Protein AF-A0A2V8Z5X7-F1 (afdb_monomer_lite)

pLDDT: mean 84.99, std 13.27, range [37.91, 97.5]

Sequence (103 aa):
MYRLKKEIDLRFLNDRELIQVAVGLYHISFRFDEDVAISAEGDFRYFDGQDEWVWRPEPGSSQVAARTLALLGATIKNFESNENGTLALTFSNGHRLPMLDSS

Radius of gyration: 12.71 Å; chains: 1; bounding box: 30×28×28 Å

Secondary structure (DSSP, 8-state):
-----TT---GGGTT-BEEEEEE-SSEEEEEESTT-EEEEES-EEEE-SS-EEEE-SSTT-HHHHHHGGGGTTPBEEEEEE-TTS-EEEEETTS-EEEE----

Foldseek 3Di:
DPDPDPDDPPVVQFFWAFADWDDDLQKIWTATPPRDIDMAGAWKWKFQQPDIDIAGSDPPSVVVVVSCVVSHRWGFHDWDADPQRWIWTATPSRMIIIGGDPD

Structure (mmCIF, N/CA/C/O backbone):
data_AF-A0A2V8Z5X7-F1
#
_entry.id   AF-A0A2V8Z5X7-F1
#
loop_
_atom_site.group_PDB
_atom_site.id
_atom_site.type_symbol
_atom_site.label_atom_id
_atom_site.label_alt_id
_atom_site.label_comp_id
_atom_site.label_asym_id
_atom_site.label_entity_id
_atom_site.label_seq_id
_atom_site.pdbx_PDB_ins_code
_atom_site.Cartn_x
_atom_site.Cartn_y
_atom_site.Cartn_z
_atom_site.occupancy
_atom_site.B_iso_or_equiv
_atom_site.auth_seq_id
_atom_site.auth_comp_id
_atom_site.auth_asym_id
_atom_site.auth_atom_id
_atom_site.pdbx_PDB_model_num
ATOM 1 N N . MET A 1 1 ? -4.459 7.474 -11.510 1.00 49.56 1 MET A N 1
ATOM 2 C CA . MET A 1 1 ? -5.580 7.737 -10.579 1.00 49.56 1 MET A CA 1
ATOM 3 C C . MET A 1 1 ? -6.321 8.951 -11.108 1.00 49.56 1 MET A C 1
ATOM 5 O O . MET A 1 1 ? -5.755 10.023 -11.073 1.00 49.56 1 MET A O 1
ATOM 9 N N . TYR A 1 2 ? -7.531 8.840 -11.661 1.00 37.91 2 TYR A N 1
ATOM 10 C CA . TYR A 1 2 ? -8.197 10.040 -12.189 1.00 37.91 2 TYR A CA 1
ATOM 11 C C . TYR A 1 2 ? -8.657 10.958 -11.049 1.00 37.91 2 TYR A C 1
ATOM 13 O O . TYR A 1 2 ? -9.670 10.679 -10.411 1.00 37.91 2 TYR A O 1
ATOM 21 N N . ARG A 1 3 ? -7.914 12.057 -10.839 1.00 46.28 3 ARG A N 1
ATOM 22 C CA . ARG A 1 3 ? -8.260 13.223 -10.011 1.00 46.28 3 ARG A CA 1
ATOM 23 C C . ARG A 1 3 ? -8.850 12.838 -8.657 1.00 46.28 3 ARG A C 1
ATOM 25 O O . ARG A 1 3 ? -10.065 12.936 -8.456 1.00 46.28 3 ARG A O 1
ATOM 32 N N . LEU A 1 4 ? -7.985 12.508 -7.696 1.00 53.78 4 LEU A N 1
ATOM 33 C CA . LEU A 1 4 ? -8.325 12.745 -6.291 1.00 53.78 4 LEU A CA 1
ATOM 34 C C . LEU A 1 4 ? -8.785 14.207 -6.204 1.00 53.78 4 LEU A C 1
ATOM 36 O O . LEU A 1 4 ? -7.980 15.130 -6.333 1.00 53.78 4 LEU A O 1
ATOM 40 N N . LYS A 1 5 ? -10.102 14.444 -6.094 1.00 54.88 5 LYS A N 1
ATOM 41 C CA . LYS A 1 5 ? -10.599 15.795 -5.823 1.00 54.88 5 LYS A CA 1
ATOM 42 C C . LYS A 1 5 ? -9.869 16.238 -4.560 1.00 54.88 5 LYS A C 1
ATOM 44 O O . LYS A 1 5 ? -9.760 15.443 -3.630 1.00 54.88 5 LYS A O 1
ATOM 49 N N . LYS A 1 6 ? -9.381 17.481 -4.531 1.00 55.59 6 LYS A N 1
ATOM 50 C CA . LYS A 1 6 ? -8.568 18.032 -3.430 1.00 55.59 6 LYS A CA 1
ATOM 51 C C . LYS A 1 6 ? -9.191 17.872 -2.026 1.00 55.59 6 LYS A C 1
ATOM 53 O O . LYS A 1 6 ? -8.512 18.118 -1.042 1.00 55.59 6 LYS A O 1
ATOM 58 N N . GLU A 1 7 ? -10.450 17.443 -1.941 1.00 60.31 7 GLU A N 1
ATOM 59 C CA . GLU A 1 7 ? -11.249 17.280 -0.728 1.00 60.31 7 GLU A CA 1
ATOM 60 C C . GLU A 1 7 ? -12.025 15.941 -0.707 1.00 60.31 7 GLU A C 1
ATOM 62 O O . GLU A 1 7 ? -13.181 15.895 -0.287 1.00 60.31 7 GLU A O 1
ATOM 67 N N . ILE A 1 8 ? -11.458 14.836 -1.213 1.00 67.06 8 ILE A N 1
ATOM 68 C CA . ILE A 1 8 ? -12.077 13.520 -0.972 1.00 67.06 8 ILE A CA 1
ATOM 69 C C . ILE A 1 8 ? -11.898 13.157 0.500 1.00 67.06 8 ILE A C 1
ATOM 71 O O . ILE A 1 8 ? -10.782 13.056 1.004 1.00 67.06 8 ILE A O 1
ATOM 75 N N . ASP A 1 9 ? -13.018 12.911 1.173 1.00 73.00 9 ASP A N 1
ATOM 76 C CA . ASP A 1 9 ? -13.022 12.287 2.485 1.00 73.00 9 ASP A CA 1
ATOM 77 C C . ASP A 1 9 ? -12.614 10.813 2.358 1.00 73.00 9 ASP A C 1
ATOM 79 O O . ASP A 1 9 ? -13.404 9.966 1.946 1.00 73.00 9 ASP A O 1
ATOM 83 N N . LEU A 1 10 ? -11.359 10.520 2.695 1.00 81.69 10 LEU A N 1
ATOM 84 C CA . LEU A 1 10 ? -10.785 9.175 2.663 1.00 81.69 10 LEU A CA 1
ATOM 85 C C . LEU A 1 10 ? -10.884 8.451 4.014 1.00 81.69 10 LEU A C 1
ATOM 87 O O . LEU A 1 10 ? -10.293 7.387 4.180 1.00 81.69 10 LEU A O 1
ATOM 91 N N . ARG A 1 11 ? -11.655 8.969 4.985 1.00 85.44 11 ARG A N 1
ATOM 92 C CA . ARG A 1 11 ? -11.809 8.331 6.309 1.00 85.44 11 ARG A CA 1
ATOM 93 C C . ARG A 1 11 ? -12.355 6.908 6.243 1.00 85.44 11 ARG A C 1
ATOM 95 O O . ARG A 1 11 ? -12.078 6.126 7.144 1.00 85.44 11 ARG A O 1
ATOM 102 N N . PHE A 1 12 ? -13.075 6.557 5.176 1.00 83.88 12 PHE A N 1
ATOM 103 C CA . PHE A 1 12 ? -13.560 5.194 4.938 1.00 83.88 12 PHE A CA 1
ATOM 104 C C . PHE A 1 12 ? -12.435 4.161 4.749 1.00 83.88 12 PHE A C 1
ATOM 106 O O . PHE A 1 12 ? -12.706 2.964 4.827 1.00 83.88 12 PHE A O 1
ATOM 113 N N . LEU A 1 13 ? -11.199 4.612 4.495 1.00 86.88 13 LEU A N 1
ATOM 114 C CA . LEU A 1 13 ? -10.015 3.762 4.392 1.00 86.88 13 LEU A CA 1
ATOM 115 C C . LEU A 1 13 ? -9.461 3.337 5.753 1.00 86.88 13 LEU A C 1
ATOM 117 O O . LEU A 1 13 ? -8.716 2.367 5.809 1.00 86.88 13 LEU A O 1
ATOM 121 N N . ASN A 1 14 ? -9.779 4.045 6.839 1.00 90.12 14 ASN A N 1
ATOM 122 C CA . ASN A 1 14 ? -9.211 3.720 8.144 1.00 90.12 14 ASN A CA 1
ATOM 123 C C . ASN A 1 14 ? -9.655 2.337 8.620 1.00 90.12 14 ASN A C 1
ATOM 125 O O . ASN A 1 14 ? -10.805 1.945 8.445 1.00 90.12 14 ASN A O 1
ATOM 129 N N . ASP A 1 15 ? -8.708 1.623 9.226 1.00 94.06 15 ASP A N 1
ATOM 130 C CA . ASP A 1 15 ? -8.853 0.263 9.746 1.00 94.06 15 ASP A CA 1
ATOM 131 C C . ASP A 1 15 ? -9.217 -0.804 8.703 1.00 94.06 15 ASP A C 1
ATOM 133 O O . ASP A 1 15 ? -9.385 -1.967 9.065 1.00 94.06 15 ASP A O 1
ATOM 137 N N . ARG A 1 16 ? -9.223 -0.448 7.412 1.00 95.00 16 ARG A N 1
ATOM 138 C CA . ARG A 1 16 ? -9.414 -1.396 6.315 1.00 95.00 16 ARG A CA 1
ATOM 139 C C . ARG A 1 16 ? -8.224 -2.322 6.170 1.00 95.00 16 ARG A C 1
ATOM 141 O O . ARG A 1 16 ? -7.081 -1.860 6.083 1.00 95.00 16 ARG A O 1
ATOM 148 N N . GLU A 1 17 ? -8.496 -3.619 6.147 1.00 97.00 17 GLU A N 1
ATOM 149 C CA . GLU A 1 17 ? -7.496 -4.676 6.009 1.00 97.00 17 GLU A CA 1
ATOM 150 C C . GLU A 1 17 ? -7.227 -4.937 4.531 1.00 97.00 17 GLU A C 1
ATOM 152 O O . GLU A 1 17 ? -8.153 -5.137 3.749 1.00 97.00 17 GLU A O 1
ATOM 157 N N . LEU A 1 18 ? -5.956 -4.965 4.131 1.00 97.00 18 LEU A N 1
ATOM 158 C CA . LEU A 1 18 ? -5.596 -5.351 2.774 1.00 97.00 18 LEU A CA 1
ATOM 159 C C . LEU A 1 18 ? -5.688 -6.874 2.611 1.00 97.00 18 LEU A C 1
ATOM 161 O O . LEU A 1 18 ? -4.851 -7.615 3.126 1.00 97.00 18 LEU A O 1
ATOM 165 N N . ILE A 1 19 ? -6.659 -7.334 1.827 1.00 97.44 19 ILE A N 1
ATOM 166 C CA . ILE A 1 19 ? -6.939 -8.763 1.627 1.00 97.44 19 ILE A CA 1
ATOM 167 C C . ILE A 1 19 ? -6.377 -9.310 0.312 1.00 97.44 19 ILE A C 1
ATOM 169 O O . ILE A 1 19 ? -6.218 -10.521 0.158 1.00 97.44 19 ILE A O 1
ATOM 173 N N . GLN A 1 20 ? -6.081 -8.440 -0.659 1.00 96.44 20 GLN A N 1
ATOM 174 C CA . GLN A 1 20 ? -5.558 -8.861 -1.954 1.00 96.44 20 GLN A CA 1
ATOM 175 C C . GLN A 1 20 ? -4.687 -7.782 -2.604 1.00 96.44 20 GLN A C 1
ATOM 177 O O . GLN A 1 20 ? -5.003 -6.594 -2.595 1.00 96.44 20 GLN A O 1
ATOM 182 N N . VAL A 1 21 ? -3.623 -8.243 -3.261 1.00 94.44 21 VAL A N 1
ATOM 183 C CA . VAL A 1 21 ? -2.816 -7.459 -4.197 1.00 94.44 21 VAL A CA 1
ATOM 184 C C . VAL A 1 21 ? -2.878 -8.137 -5.561 1.00 94.44 21 VAL A C 1
ATOM 186 O O . VAL A 1 21 ? -2.610 -9.333 -5.678 1.00 94.44 21 VAL A O 1
ATOM 189 N N . ALA A 1 22 ? -3.226 -7.379 -6.597 1.00 92.56 22 ALA A N 1
ATOM 190 C CA . ALA A 1 22 ? -3.217 -7.830 -7.982 1.00 92.56 22 ALA A CA 1
ATOM 191 C C . ALA A 1 22 ? -2.204 -7.006 -8.783 1.00 92.56 22 ALA A C 1
ATOM 193 O O . ALA A 1 22 ? -2.368 -5.795 -8.929 1.00 92.56 22 ALA A O 1
ATOM 194 N N . VAL A 1 23 ? -1.168 -7.666 -9.305 1.00 88.88 23 VAL A N 1
ATOM 195 C CA . VAL A 1 23 ? -0.088 -7.030 -10.073 1.00 88.88 23 VAL A CA 1
ATOM 196 C C . VAL A 1 23 ? -0.246 -7.371 -11.553 1.00 88.88 23 VAL A C 1
ATOM 198 O O . VAL A 1 23 ? -0.136 -8.529 -11.951 1.00 88.88 23 VAL A O 1
ATOM 201 N N . GLY A 1 24 ? -0.503 -6.355 -12.365 1.00 87.19 24 GLY A N 1
ATOM 202 C CA . GLY A 1 24 ? -0.459 -6.389 -13.823 1.00 87.19 24 GLY A CA 1
ATOM 203 C C . GLY A 1 24 ? 0.742 -5.607 -14.361 1.00 87.19 24 GLY A C 1
ATOM 204 O O . GLY A 1 24 ? 1.451 -4.934 -13.618 1.00 87.19 24 GLY A O 1
ATOM 205 N N . LEU A 1 25 ? 0.966 -5.678 -15.675 1.00 84.06 25 LEU A N 1
ATOM 206 C CA . LEU A 1 25 ? 2.146 -5.076 -16.308 1.00 84.06 25 LEU A CA 1
ATOM 207 C C . LEU A 1 25 ? 2.222 -3.549 -16.127 1.00 84.06 25 LEU A C 1
ATOM 209 O O . LEU A 1 25 ? 3.302 -3.021 -15.900 1.00 84.06 25 LEU A O 1
ATOM 213 N N . TYR A 1 26 ? 1.080 -2.865 -16.194 1.00 85.25 26 TYR A N 1
ATOM 214 C CA . TYR A 1 26 ? 0.973 -1.400 -16.091 1.00 85.25 26 TYR A CA 1
ATOM 215 C C . TYR A 1 26 ? 0.081 -0.940 -14.939 1.00 85.25 26 TYR A C 1
ATOM 217 O O . TYR A 1 26 ? -0.166 0.251 -14.781 1.00 85.25 26 TYR A O 1
ATOM 225 N N . HIS A 1 27 ? -0.444 -1.889 -14.171 1.00 87.06 27 HIS A N 1
ATOM 226 C CA . HIS A 1 27 ? -1.502 -1.642 -13.211 1.00 87.06 27 HIS A CA 1
ATOM 227 C C . HIS A 1 27 ? -1.287 -2.499 -11.977 1.00 87.06 27 HIS A C 1
ATOM 229 O O . HIS A 1 27 ? -1.067 -3.703 -12.091 1.00 87.06 27 HIS A O 1
ATOM 235 N N . ILE A 1 28 ? -1.425 -1.897 -10.805 1.00 87.94 28 ILE A N 1
ATOM 236 C CA . ILE A 1 28 ? -1.478 -2.611 -9.536 1.00 87.94 28 ILE A CA 1
ATOM 237 C C . ILE A 1 28 ? -2.759 -2.226 -8.806 1.00 87.94 28 ILE A C 1
ATOM 239 O O . ILE A 1 28 ? -3.156 -1.060 -8.795 1.00 87.94 28 ILE A O 1
ATOM 243 N N . SER A 1 29 ? -3.414 -3.209 -8.198 1.00 91.62 29 SER A N 1
ATOM 244 C CA . SER A 1 29 ? -4.608 -2.998 -7.388 1.00 91.62 29 SER A CA 1
ATOM 245 C C . SER A 1 29 ? -4.429 -3.588 -6.000 1.00 91.62 29 SER A C 1
ATOM 247 O O . SER A 1 29 ? -4.007 -4.733 -5.839 1.00 91.62 29 SER A O 1
ATOM 249 N N . PHE A 1 30 ? -4.781 -2.775 -5.018 1.00 92.75 30 PHE A N 1
ATOM 250 C CA . PHE A 1 30 ? -4.843 -3.076 -3.603 1.00 92.75 30 PHE A CA 1
ATOM 251 C C . PHE A 1 30 ? -6.315 -3.168 -3.234 1.00 92.75 30 PHE A C 1
ATOM 253 O O . PHE A 1 30 ? -7.030 -2.167 -3.298 1.00 92.75 30 PHE A O 1
ATOM 260 N N . ARG A 1 31 ? -6.782 -4.371 -2.908 1.00 94.69 31 ARG A N 1
ATOM 261 C CA . ARG A 1 31 ? -8.162 -4.610 -2.496 1.00 94.69 31 ARG A CA 1
ATOM 262 C C . ARG A 1 31 ? -8.205 -4.849 -0.998 1.00 94.69 31 ARG A C 1
ATOM 264 O O . ARG A 1 31 ? -7.489 -5.702 -0.468 1.00 94.69 31 ARG A O 1
ATOM 271 N N . PHE A 1 32 ? -9.079 -4.097 -0.362 1.00 94.44 32 PHE A N 1
ATOM 272 C CA . PHE A 1 32 ? -9.349 -4.118 1.056 1.00 94.44 32 PHE A CA 1
ATOM 273 C C . PHE A 1 32 ? -10.701 -4.794 1.323 1.00 94.44 32 PHE A C 1
ATOM 275 O O . PHE A 1 32 ? -11.418 -5.164 0.387 1.00 94.44 32 PHE A O 1
ATOM 282 N N . ASP A 1 33 ? -11.036 -4.996 2.592 1.00 91.94 33 ASP A N 1
ATOM 283 C CA . ASP A 1 33 ? -12.374 -5.402 3.018 1.00 91.94 33 ASP A CA 1
ATOM 284 C C . ASP A 1 33 ? -13.460 -4.389 2.593 1.00 91.94 33 ASP A C 1
ATOM 286 O O . ASP A 1 33 ? -13.179 -3.261 2.183 1.00 91.94 33 ASP A O 1
ATOM 290 N N . GLU A 1 34 ? -14.725 -4.819 2.652 1.00 88.81 34 GLU A N 1
ATOM 291 C CA . GLU A 1 34 ? -15.901 -4.006 2.289 1.00 88.81 34 GLU A CA 1
ATOM 292 C C . GLU A 1 34 ? -15.855 -3.396 0.873 1.00 88.81 34 GLU A C 1
ATOM 294 O O . GLU A 1 34 ? -16.268 -2.259 0.648 1.00 88.81 34 GLU A O 1
ATOM 299 N N . ASP A 1 35 ? -15.363 -4.172 -0.098 1.00 84.94 35 ASP A N 1
ATOM 300 C CA . ASP A 1 35 ? -15.317 -3.818 -1.526 1.00 84.94 35 ASP A CA 1
ATOM 301 C C . ASP A 1 35 ? -14.523 -2.537 -1.848 1.00 84.94 35 ASP A C 1
ATOM 303 O O . ASP A 1 35 ? -14.642 -1.961 -2.934 1.00 84.94 35 ASP A O 1
ATOM 307 N N . VAL A 1 36 ? -13.649 -2.107 -0.935 1.00 89.19 36 VAL A N 1
ATOM 308 C CA . VAL A 1 36 ? -12.748 -0.978 -1.155 1.00 89.19 36 VAL A CA 1
ATOM 309 C C . VAL A 1 36 ? -11.552 -1.435 -1.987 1.00 89.19 36 VAL A C 1
ATOM 311 O O . VAL A 1 36 ? -10.882 -2.418 -1.677 1.00 89.19 36 VAL A O 1
ATOM 314 N N . ALA A 1 37 ? -11.236 -0.699 -3.050 1.00 90.00 37 ALA A N 1
ATOM 315 C CA . ALA A 1 37 ? -10.040 -0.941 -3.842 1.00 90.00 37 ALA A CA 1
ATOM 316 C C . ALA A 1 37 ? -9.358 0.371 -4.219 1.00 90.00 37 ALA A C 1
ATOM 318 O O . ALA A 1 37 ? -10.009 1.346 -4.592 1.00 90.00 37 ALA A O 1
ATOM 319 N N . ILE A 1 38 ? -8.032 0.364 -4.155 1.00 87.25 38 ILE A N 1
ATOM 320 C CA . ILE A 1 38 ? -7.185 1.448 -4.636 1.00 87.25 38 ILE A CA 1
ATOM 321 C C . ILE A 1 38 ? -6.284 0.870 -5.714 1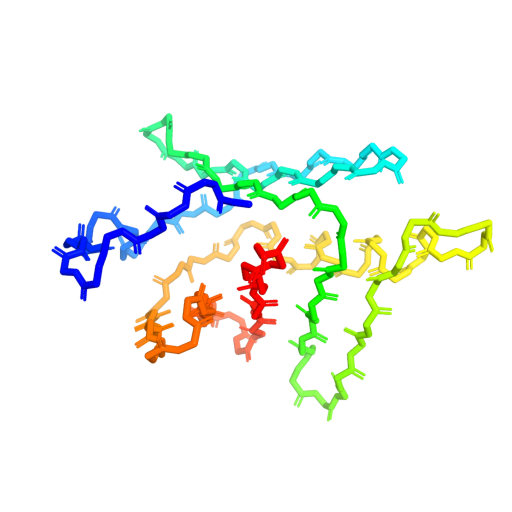.00 87.25 38 ILE A C 1
ATOM 323 O O . ILE A 1 38 ? -5.648 -0.167 -5.521 1.00 87.25 38 ILE A O 1
ATOM 327 N N . SER A 1 39 ? -6.227 1.529 -6.863 1.00 87.19 39 SER A N 1
ATOM 328 C CA . SER A 1 39 ? -5.344 1.134 -7.948 1.00 87.19 39 SER A CA 1
ATOM 329 C C . SER A 1 39 ? -4.486 2.285 -8.437 1.00 87.19 39 SER A C 1
ATOM 331 O O . SER A 1 39 ? -4.885 3.452 -8.417 1.00 87.19 39 SER A O 1
ATOM 333 N N . ALA A 1 40 ? -3.296 1.922 -8.901 1.00 81.00 40 ALA A N 1
ATOM 334 C CA . ALA A 1 40 ? -2.404 2.811 -9.618 1.00 81.00 40 ALA A CA 1
ATOM 335 C C . ALA A 1 40 ? -2.142 2.255 -11.016 1.00 81.00 40 ALA A C 1
ATOM 337 O O . ALA A 1 40 ? -2.007 1.045 -11.216 1.00 81.00 40 ALA A O 1
ATOM 338 N N . GLU A 1 41 ? -2.070 3.178 -11.967 1.00 82.38 41 GLU A N 1
ATOM 339 C CA . GLU A 1 41 ? -1.576 2.947 -13.317 1.00 82.38 41 GLU A CA 1
ATOM 340 C C . GLU A 1 41 ? -0.216 3.641 -13.396 1.00 82.38 41 GLU A C 1
ATOM 342 O O . GLU A 1 41 ? -0.128 4.829 -13.088 1.00 82.38 41 GLU A O 1
ATOM 347 N N . GLY A 1 42 ? 0.837 2.908 -13.756 1.00 78.94 42 GLY A N 1
ATOM 348 C CA . GLY A 1 42 ? 2.207 3.432 -13.754 1.00 78.94 42 GLY A CA 1
ATOM 349 C C . GLY A 1 42 ? 2.898 3.396 -12.386 1.00 78.94 42 GLY A C 1
ATOM 350 O O . GLY A 1 42 ? 2.630 2.524 -11.564 1.00 78.94 42 GLY A O 1
ATOM 351 N N . ASP A 1 43 ? 3.846 4.302 -12.168 1.00 85.94 43 ASP A N 1
ATOM 352 C CA . ASP A 1 43 ? 4.797 4.216 -11.058 1.00 85.94 43 ASP A CA 1
ATOM 353 C C . ASP A 1 43 ? 4.131 4.315 -9.675 1.00 85.94 43 ASP A C 1
ATOM 355 O O . ASP A 1 43 ? 3.265 5.157 -9.425 1.00 85.94 43 ASP A O 1
ATOM 359 N N . PHE A 1 44 ? 4.613 3.513 -8.724 1.00 85.50 44 PHE A N 1
ATOM 360 C CA . PHE A 1 44 ? 4.285 3.690 -7.309 1.00 85.50 44 PHE A CA 1
ATOM 361 C C . PHE A 1 44 ? 5.531 3.583 -6.441 1.00 85.50 44 PHE A C 1
ATOM 363 O O . PHE A 1 44 ? 6.538 2.978 -6.823 1.00 85.50 44 PHE A O 1
ATOM 370 N N . ARG A 1 45 ? 5.450 4.164 -5.244 1.00 90.62 45 ARG A N 1
ATOM 371 C CA . ARG A 1 45 ? 6.494 4.041 -4.229 1.00 90.62 45 ARG A CA 1
ATOM 372 C C . ARG A 1 45 ? 6.034 3.115 -3.119 1.00 90.62 45 ARG A C 1
ATOM 374 O O . ARG A 1 45 ? 4.850 3.045 -2.795 1.00 90.62 45 ARG A O 1
ATOM 381 N N . TYR A 1 46 ? 6.981 2.410 -2.530 1.00 92.88 46 TYR A N 1
ATOM 382 C CA . TYR A 1 46 ? 6.749 1.510 -1.418 1.00 92.88 46 TYR A CA 1
ATOM 383 C C . TYR A 1 46 ? 7.873 1.657 -0.406 1.00 92.88 46 TYR A C 1
ATOM 385 O O . TYR A 1 46 ? 9.040 1.503 -0.749 1.00 92.88 46 TYR A O 1
ATOM 393 N N . PHE A 1 47 ? 7.516 1.944 0.838 1.00 94.56 47 PHE A N 1
ATOM 394 C CA . PHE A 1 47 ? 8.452 2.032 1.949 1.00 94.56 47 PHE A CA 1
ATOM 395 C C . PHE A 1 47 ? 8.227 0.847 2.885 1.00 94.56 47 PHE A C 1
ATOM 397 O O . PHE A 1 47 ? 7.130 0.687 3.426 1.00 94.56 47 PHE A O 1
ATOM 404 N N . ASP A 1 48 ? 9.259 0.031 3.083 1.00 93.50 48 ASP A N 1
ATOM 405 C CA . ASP A 1 48 ? 9.194 -1.208 3.875 1.00 93.50 48 ASP A CA 1
ATOM 406 C C . ASP A 1 48 ? 9.581 -1.022 5.351 1.00 93.50 48 ASP A C 1
ATOM 408 O O . ASP A 1 48 ? 9.820 -1.991 6.066 1.00 93.50 48 ASP A O 1
ATOM 412 N N . GLY A 1 49 ? 9.659 0.224 5.822 1.00 91.06 49 GLY A N 1
ATOM 413 C CA . GLY A 1 49 ? 10.139 0.537 7.167 1.00 91.06 49 GLY A CA 1
ATOM 414 C C . GLY A 1 49 ? 11.640 0.820 7.236 1.00 91.06 49 GLY A C 1
ATOM 415 O O . GLY A 1 49 ? 12.080 1.370 8.245 1.00 91.06 49 GLY A O 1
ATOM 416 N N . GLN A 1 50 ? 12.413 0.479 6.199 1.00 93.06 50 GLN A N 1
ATOM 417 C CA . GLN A 1 50 ? 13.853 0.745 6.113 1.00 93.06 50 GLN A CA 1
ATOM 418 C C . GLN A 1 50 ? 14.184 1.595 4.885 1.00 93.06 50 GLN A C 1
ATOM 420 O O . GLN A 1 50 ? 14.740 2.683 5.028 1.00 93.06 50 GLN A O 1
ATOM 425 N N . ASP A 1 51 ? 13.774 1.135 3.703 1.00 94.56 51 ASP A N 1
ATOM 426 C CA . ASP A 1 51 ? 14.128 1.723 2.413 1.00 94.56 51 ASP A CA 1
ATOM 427 C C . ASP A 1 51 ? 12.881 2.082 1.590 1.00 94.56 51 ASP A C 1
ATOM 429 O O . ASP A 1 51 ? 11.812 1.474 1.716 1.00 94.56 51 ASP A O 1
ATOM 433 N N . GLU A 1 52 ? 13.022 3.083 0.715 1.00 93.62 52 GLU A N 1
ATOM 434 C CA . GLU A 1 52 ? 12.021 3.416 -0.302 1.00 93.62 52 GLU A CA 1
ATOM 435 C C . GLU A 1 52 ? 12.352 2.708 -1.622 1.00 93.62 52 GLU A C 1
ATOM 437 O O . GLU A 1 52 ? 13.460 2.796 -2.150 1.00 93.62 52 GLU A O 1
ATOM 442 N N . TRP A 1 53 ? 11.349 2.042 -2.183 1.00 92.62 53 TRP A N 1
ATOM 443 C CA . TRP A 1 53 ? 11.415 1.320 -3.442 1.00 92.62 53 TRP A CA 1
ATOM 444 C C . TRP A 1 53 ? 10.443 1.939 -4.439 1.00 92.62 53 TRP A C 1
ATOM 446 O O . TRP A 1 53 ? 9.283 2.184 -4.113 1.00 92.62 53 TRP A O 1
ATOM 456 N N . VAL A 1 54 ? 10.894 2.152 -5.672 1.00 90.94 54 VAL A N 1
ATOM 457 C CA . VAL A 1 54 ? 10.048 2.670 -6.752 1.00 90.94 54 VAL A CA 1
ATOM 458 C C . VAL A 1 54 ? 9.779 1.544 -7.733 1.00 90.94 54 VAL A C 1
ATOM 460 O O . VAL A 1 54 ? 10.708 1.013 -8.341 1.00 90.94 54 VAL A O 1
ATOM 463 N N . TRP A 1 55 ? 8.513 1.163 -7.875 1.00 89.12 55 TRP A N 1
ATOM 464 C CA . TRP A 1 55 ? 8.104 0.274 -8.951 1.00 89.12 55 TRP A CA 1
ATOM 465 C C . TRP A 1 55 ? 7.866 1.083 -10.219 1.00 89.12 55 TRP A C 1
ATOM 467 O O . TRP A 1 55 ? 7.198 2.115 -10.183 1.00 89.12 55 TRP A O 1
ATOM 477 N N . ARG A 1 56 ? 8.381 0.563 -11.332 1.00 87.88 56 ARG A N 1
ATOM 478 C CA . ARG A 1 56 ? 8.110 1.039 -12.686 1.00 87.88 56 ARG A CA 1
ATOM 479 C C . ARG A 1 56 ? 7.640 -0.134 -13.540 1.00 87.88 56 ARG A C 1
ATOM 481 O O . ARG A 1 56 ? 8.129 -1.250 -13.330 1.00 87.88 56 ARG A O 1
ATOM 488 N N . PRO A 1 57 ? 6.749 0.086 -14.518 1.00 84.69 57 PRO A N 1
ATOM 489 C CA . PRO A 1 57 ? 6.256 -0.960 -15.408 1.00 84.69 57 PRO A CA 1
ATOM 490 C C . PRO A 1 57 ? 7.294 -1.332 -16.485 1.00 84.69 57 PRO A C 1
ATOM 492 O O . PRO A 1 57 ? 7.064 -1.187 -17.685 1.00 84.69 57 PRO A O 1
ATOM 495 N N . GLU A 1 58 ? 8.464 -1.805 -16.054 1.00 86.31 58 GLU A N 1
ATOM 496 C CA . GLU A 1 58 ? 9.579 -2.209 -16.911 1.00 86.31 58 GLU A CA 1
ATOM 497 C C . GLU A 1 58 ? 10.022 -3.658 -16.626 1.00 86.31 58 GLU A C 1
ATOM 499 O O . GLU A 1 58 ? 9.799 -4.184 -15.526 1.00 86.31 58 GLU A O 1
ATOM 504 N N . PRO A 1 59 ? 10.627 -4.350 -17.612 1.00 84.00 59 PRO A N 1
ATOM 505 C CA . PRO A 1 59 ? 11.105 -5.713 -17.425 1.00 84.00 59 PRO A CA 1
ATOM 506 C C . PRO A 1 59 ? 12.064 -5.827 -16.239 1.00 84.00 59 PRO A C 1
ATOM 508 O O . PRO A 1 59 ? 13.015 -5.062 -16.118 1.00 84.00 59 PRO A O 1
ATOM 511 N N . GLY A 1 60 ? 11.831 -6.821 -15.381 1.00 82.50 60 GLY A N 1
ATOM 512 C CA . GLY A 1 60 ? 12.672 -7.044 -14.210 1.00 82.50 60 GLY A CA 1
ATOM 513 C C . GLY A 1 60 ? 12.392 -6.102 -13.042 1.00 82.50 60 GLY A C 1
ATOM 514 O O . GLY A 1 60 ? 13.236 -6.031 -12.163 1.00 82.50 60 GLY A O 1
ATOM 515 N N . SER A 1 61 ? 11.242 -5.419 -13.000 1.00 85.81 61 SER A N 1
ATOM 516 C CA . SER A 1 61 ? 10.773 -4.660 -11.823 1.00 85.81 61 SER A CA 1
ATOM 517 C C . SER A 1 61 ? 9.688 -5.391 -11.017 1.00 85.81 61 SER A C 1
ATOM 519 O O . SER A 1 61 ? 9.213 -4.890 -9.997 1.00 85.81 61 SER A O 1
ATOM 521 N N . SER A 1 62 ? 9.299 -6.608 -11.415 1.00 86.81 62 SER A N 1
ATOM 522 C CA . SER A 1 62 ? 8.235 -7.390 -10.761 1.00 86.81 62 SER A CA 1
ATOM 523 C C . SER A 1 62 ? 8.524 -7.708 -9.293 1.00 86.81 62 SER A C 1
ATOM 525 O O . SER A 1 62 ? 7.602 -7.778 -8.487 1.00 86.81 62 SER A O 1
ATOM 527 N N . GLN A 1 63 ? 9.792 -7.863 -8.915 1.00 88.69 63 GLN A N 1
ATOM 528 C CA . GLN A 1 63 ? 10.208 -8.064 -7.528 1.00 88.69 63 GLN A CA 1
ATOM 529 C C . GLN A 1 63 ? 9.929 -6.840 -6.654 1.00 88.69 63 GLN A C 1
ATOM 531 O O . GLN A 1 63 ? 9.640 -7.003 -5.474 1.00 88.69 63 GLN A O 1
ATOM 536 N N . VAL A 1 64 ? 9.970 -5.628 -7.219 1.00 89.88 64 VAL A N 1
ATOM 537 C CA . VAL A 1 64 ? 9.589 -4.416 -6.483 1.00 89.88 64 VAL A CA 1
ATOM 538 C C . VAL A 1 64 ? 8.083 -4.415 -6.247 1.00 89.88 64 VAL A C 1
ATOM 540 O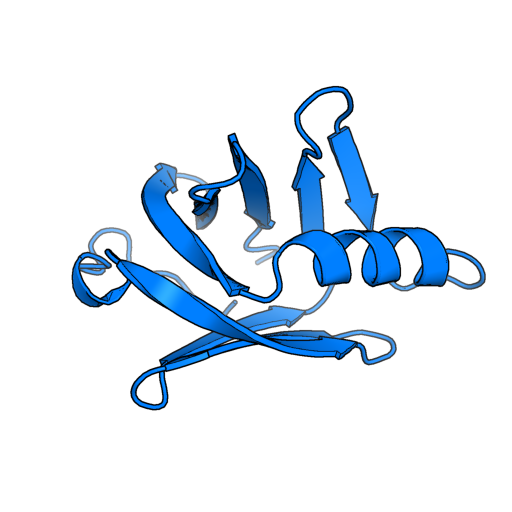 O . VAL A 1 64 ? 7.650 -4.169 -5.125 1.00 89.88 64 VAL A O 1
ATOM 543 N N . ALA A 1 65 ? 7.289 -4.808 -7.250 1.00 89.62 65 ALA A N 1
ATOM 544 C CA . ALA A 1 65 ? 5.854 -4.992 -7.057 1.00 89.62 65 ALA A CA 1
ATOM 545 C C . ALA A 1 65 ? 5.534 -6.068 -6.014 1.00 89.62 65 ALA A C 1
ATOM 547 O O . ALA A 1 65 ? 4.702 -5.847 -5.136 1.00 89.62 65 ALA A O 1
ATOM 548 N N . ALA A 1 66 ? 6.242 -7.198 -6.045 1.00 91.25 66 ALA A N 1
ATOM 549 C CA . ALA A 1 66 ? 6.048 -8.299 -5.1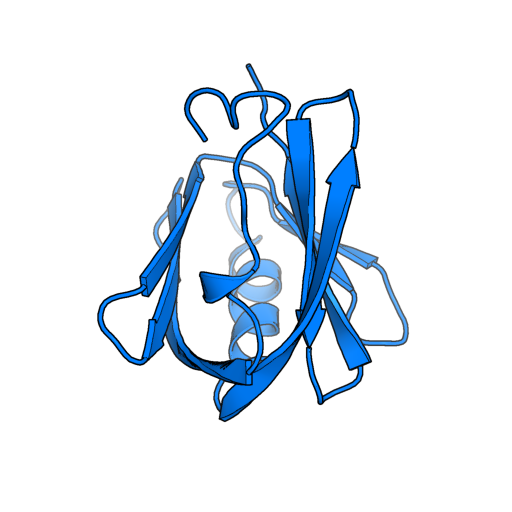05 1.00 91.25 66 ALA A CA 1
ATOM 550 C C . ALA A 1 66 ? 6.320 -7.916 -3.639 1.00 91.25 66 ALA A C 1
ATOM 552 O O . ALA A 1 66 ? 5.732 -8.519 -2.746 1.00 91.25 66 ALA A O 1
ATOM 553 N N . ARG A 1 67 ? 7.142 -6.891 -3.360 1.00 92.94 67 ARG A N 1
ATOM 554 C CA . ARG A 1 67 ? 7.352 -6.394 -1.985 1.00 92.94 67 ARG A CA 1
ATOM 555 C C . ARG A 1 67 ? 6.058 -5.918 -1.329 1.00 92.94 67 ARG A C 1
ATOM 557 O O . ARG A 1 67 ? 5.908 -6.047 -0.118 1.00 92.94 67 ARG A O 1
ATOM 564 N N . THR A 1 68 ? 5.107 -5.436 -2.125 1.00 93.06 68 THR A N 1
ATOM 565 C CA . THR A 1 68 ? 3.807 -4.981 -1.622 1.00 93.06 68 THR A CA 1
ATOM 566 C C . THR A 1 68 ? 2.935 -6.113 -1.075 1.00 93.06 68 THR A C 1
ATOM 568 O O . THR A 1 68 ? 2.012 -5.846 -0.312 1.00 93.06 68 THR A O 1
ATOM 571 N N . LEU A 1 69 ? 3.263 -7.381 -1.360 1.00 94.38 69 LEU A N 1
ATOM 572 C CA . LEU A 1 69 ? 2.601 -8.534 -0.741 1.00 94.38 69 LEU A CA 1
ATOM 573 C C . LEU A 1 69 ? 2.793 -8.572 0.782 1.00 94.38 69 LEU A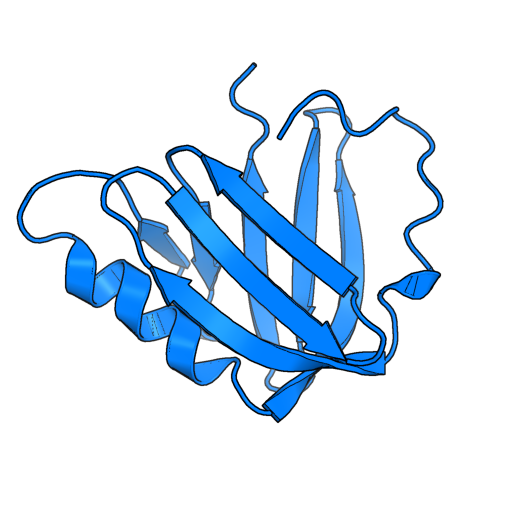 C 1
ATOM 575 O O . LEU A 1 69 ? 1.967 -9.153 1.477 1.00 94.38 69 LEU A O 1
ATOM 579 N N . ALA A 1 70 ? 3.826 -7.910 1.318 1.00 95.50 70 ALA A N 1
ATOM 580 C CA . ALA A 1 70 ? 4.025 -7.772 2.762 1.00 95.50 70 ALA A CA 1
ATOM 581 C C . ALA A 1 70 ? 2.957 -6.901 3.454 1.00 95.50 70 ALA A C 1
ATOM 583 O O . ALA A 1 70 ? 2.916 -6.841 4.681 1.00 95.50 70 ALA A O 1
ATOM 584 N N . LEU A 1 71 ? 2.110 -6.209 2.685 1.00 95.88 71 LEU A N 1
ATOM 585 C CA . LEU A 1 71 ? 0.973 -5.450 3.201 1.00 95.88 71 LEU A CA 1
ATOM 586 C C . LEU A 1 71 ? -0.268 -6.325 3.435 1.00 95.88 71 LEU A C 1
ATOM 588 O O . LEU A 1 71 ? -1.209 -5.857 4.068 1.00 95.88 71 LEU A O 1
ATOM 592 N N . LEU A 1 72 ? -0.307 -7.562 2.922 1.00 96.88 72 LEU A N 1
ATOM 593 C CA . LEU A 1 72 ? -1.455 -8.455 3.109 1.00 96.88 72 LEU A CA 1
ATOM 594 C C . LEU A 1 72 ? -1.697 -8.717 4.603 1.00 96.88 72 LEU A C 1
ATOM 596 O O . LEU A 1 72 ? -0.772 -9.060 5.337 1.00 96.88 72 LEU A O 1
ATOM 600 N N . GLY A 1 73 ? -2.943 -8.540 5.041 1.00 97.19 73 GLY A N 1
ATOM 601 C CA . GLY A 1 73 ? -3.357 -8.634 6.443 1.00 97.19 73 GLY A CA 1
ATOM 602 C C . GLY A 1 73 ? -3.048 -7.396 7.295 1.00 97.19 73 GLY A C 1
ATOM 603 O O . GLY A 1 73 ? -3.422 -7.336 8.467 1.00 97.19 73 GLY A O 1
ATOM 604 N N . ALA A 1 74 ? -2.366 -6.387 6.744 1.00 97.44 74 ALA A N 1
ATOM 605 C CA . ALA A 1 74 ? -2.151 -5.121 7.432 1.00 97.44 74 ALA A CA 1
ATOM 606 C C . ALA A 1 74 ? -3.361 -4.195 7.254 1.00 97.44 74 ALA A C 1
ATOM 608 O O . ALA A 1 74 ? -4.010 -4.182 6.207 1.00 97.44 74 ALA A O 1
ATOM 609 N N . THR A 1 75 ? -3.634 -3.378 8.272 1.00 97.00 75 THR A N 1
ATOM 610 C CA . THR A 1 75 ? -4.725 -2.395 8.258 1.00 97.00 75 THR A CA 1
ATOM 611 C C . THR A 1 75 ? -4.193 -0.992 8.011 1.00 97.00 75 THR A C 1
ATOM 613 O O . THR A 1 75 ? -3.108 -0.650 8.487 1.00 97.00 75 THR A O 1
ATOM 616 N N . ILE A 1 76 ? -4.945 -0.156 7.297 1.00 95.25 76 ILE A N 1
ATOM 617 C CA . ILE A 1 76 ? -4.603 1.265 7.145 1.00 95.25 76 ILE A CA 1
ATOM 618 C C . ILE A 1 76 ? -4.785 1.970 8.495 1.00 95.25 76 ILE A C 1
ATOM 620 O O . ILE A 1 76 ? -5.846 1.897 9.113 1.00 95.25 76 ILE A O 1
ATOM 624 N N . LYS A 1 77 ? -3.747 2.677 8.946 1.00 95.56 77 LYS A N 1
ATOM 625 C CA . LYS A 1 77 ? -3.747 3.462 10.193 1.00 95.56 77 LYS A CA 1
ATOM 626 C C . LYS A 1 77 ? -3.732 4.961 9.975 1.00 95.56 77 LYS A C 1
ATOM 628 O O . LYS A 1 77 ? -4.160 5.700 10.855 1.00 95.56 77 LYS A O 1
ATOM 633 N N . ASN A 1 78 ? -3.227 5.402 8.832 1.00 91.81 78 ASN A N 1
ATOM 634 C CA . ASN A 1 78 ? -3.256 6.801 8.456 1.00 91.81 78 ASN A CA 1
ATOM 635 C C . ASN A 1 78 ? -3.235 6.937 6.934 1.00 91.81 78 ASN A C 1
ATOM 637 O O . ASN A 1 78 ? -2.705 6.069 6.235 1.00 91.81 78 ASN A O 1
ATOM 641 N N . PHE A 1 79 ? -3.752 8.052 6.436 1.00 88.56 79 PHE A N 1
ATOM 642 C CA . PHE A 1 79 ? -3.614 8.452 5.046 1.00 88.56 79 PHE A CA 1
ATOM 643 C C . PHE A 1 79 ? -3.262 9.937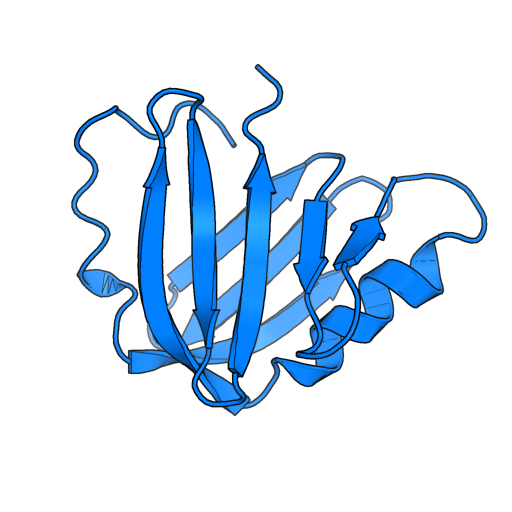 4.967 1.00 88.56 79 PHE A C 1
ATOM 645 O O . PHE A 1 79 ? -3.730 10.750 5.760 1.00 88.56 79 PHE A O 1
ATOM 652 N N . GLU A 1 80 ? -2.444 10.292 3.986 1.00 86.25 80 GLU A N 1
ATOM 653 C CA . GLU A 1 80 ? -2.059 11.668 3.698 1.00 86.25 80 GLU A CA 1
ATOM 654 C C . GLU A 1 80 ? -2.302 11.935 2.215 1.00 86.25 80 GLU A C 1
ATOM 656 O O . GLU A 1 80 ? -1.791 11.223 1.350 1.00 86.25 80 GLU A O 1
ATOM 661 N N . SER A 1 81 ? -3.094 12.960 1.914 1.00 78.50 81 SER A N 1
ATOM 662 C CA . SER A 1 81 ? -3.243 13.491 0.560 1.00 78.50 81 SER A CA 1
ATOM 663 C C . SER A 1 81 ? -2.465 14.796 0.460 1.00 78.50 81 SER A C 1
ATOM 665 O O . SER A 1 81 ? -2.721 15.713 1.243 1.00 78.50 81 SER A O 1
ATOM 667 N N . ASN A 1 82 ? -1.537 14.906 -0.487 1.00 70.06 82 ASN A N 1
ATOM 668 C CA . ASN A 1 82 ? -0.804 16.152 -0.715 1.00 70.06 82 ASN A CA 1
ATOM 669 C C . ASN A 1 82 ? -1.391 16.952 -1.894 1.00 70.06 82 ASN A C 1
ATOM 671 O O . ASN A 1 82 ? -2.133 16.431 -2.728 1.00 70.06 82 ASN A O 1
ATOM 675 N N . GLU A 1 83 ? -1.050 18.243 -1.973 1.00 62.69 83 GLU A N 1
ATOM 676 C CA . GLU A 1 83 ? -1.563 19.158 -3.010 1.00 62.69 83 GLU A CA 1
ATOM 677 C C . GLU A 1 83 ? -1.208 18.724 -4.442 1.00 62.69 83 GLU A C 1
ATOM 679 O O . GLU A 1 83 ? -1.884 19.124 -5.391 1.00 62.69 83 GLU A O 1
ATOM 684 N N . ASN A 1 84 ? -0.191 17.867 -4.576 1.00 65.75 84 ASN A N 1
ATOM 685 C CA . ASN A 1 84 ? 0.293 17.302 -5.833 1.00 65.75 84 ASN A CA 1
ATOM 686 C C . ASN A 1 84 ? -0.499 16.054 -6.272 1.00 65.75 84 ASN A C 1
ATOM 688 O O . ASN A 1 84 ? -0.095 15.387 -7.218 1.00 65.75 84 ASN A O 1
ATOM 692 N N . GLY A 1 85 ? -1.583 15.699 -5.573 1.00 68.12 85 GLY A N 1
ATOM 693 C CA . GLY A 1 85 ? -2.436 14.557 -5.920 1.00 68.12 85 GLY A CA 1
ATOM 694 C C . GLY A 1 85 ? -1.878 13.193 -5.503 1.00 68.12 85 GLY A C 1
ATOM 695 O O . GLY A 1 85 ? -2.416 12.167 -5.905 1.00 68.12 85 GLY A O 1
ATOM 696 N N . THR A 1 86 ? -0.819 13.149 -4.691 1.00 77.81 86 THR A N 1
ATOM 697 C CA . THR A 1 86 ? -0.301 11.894 -4.124 1.00 77.81 86 THR A CA 1
ATOM 698 C C . THR A 1 86 ? -1.165 11.471 -2.944 1.00 77.81 86 THR A C 1
ATOM 700 O O . THR A 1 86 ? -1.419 12.270 -2.040 1.00 77.81 86 THR A O 1
ATOM 703 N N . LEU A 1 87 ? -1.542 10.196 -2.923 1.00 85.19 87 LEU A N 1
ATOM 704 C CA . LEU A 1 87 ? -2.118 9.531 -1.761 1.00 85.19 87 LEU A CA 1
ATOM 705 C C . LEU A 1 87 ? -1.049 8.653 -1.115 1.00 85.19 87 LEU A C 1
ATOM 707 O O . LEU A 1 87 ? -0.566 7.714 -1.740 1.00 85.19 87 LEU A O 1
ATOM 711 N N . ALA A 1 88 ? -0.691 8.932 0.132 1.00 89.25 88 ALA A N 1
ATOM 712 C CA . ALA A 1 88 ? 0.175 8.074 0.925 1.00 89.25 88 ALA A CA 1
ATOM 713 C C . ALA A 1 88 ? -0.643 7.338 1.984 1.00 89.25 88 ALA A C 1
ATOM 715 O O . ALA A 1 88 ? -1.303 7.961 2.810 1.00 89.25 88 ALA A O 1
ATOM 716 N N . LEU A 1 89 ? -0.580 6.008 1.971 1.00 92.44 89 LEU A N 1
ATOM 717 C CA . LEU A 1 89 ? -1.202 5.154 2.985 1.00 92.44 89 LEU A CA 1
ATOM 718 C C . LEU A 1 89 ? -0.138 4.660 3.960 1.00 92.44 89 LEU A C 1
ATOM 720 O O . LEU A 1 89 ? 0.929 4.224 3.529 1.00 92.44 89 LEU A O 1
ATOM 724 N N . THR A 1 90 ? -0.433 4.692 5.257 1.00 95.12 90 THR A N 1
ATOM 725 C CA . THR A 1 90 ? 0.401 4.098 6.310 1.00 95.12 90 THR A CA 1
ATOM 726 C C . THR A 1 90 ? -0.324 2.910 6.919 1.00 95.12 90 THR A C 1
ATOM 728 O O . THR A 1 90 ? -1.475 3.033 7.341 1.00 95.12 90 THR A O 1
ATOM 731 N N . PHE A 1 91 ? 0.358 1.772 6.990 1.00 96.62 91 PHE A N 1
ATOM 732 C CA . PHE A 1 91 ? -0.201 0.503 7.444 1.00 96.62 91 PHE A CA 1
ATOM 733 C C . PHE A 1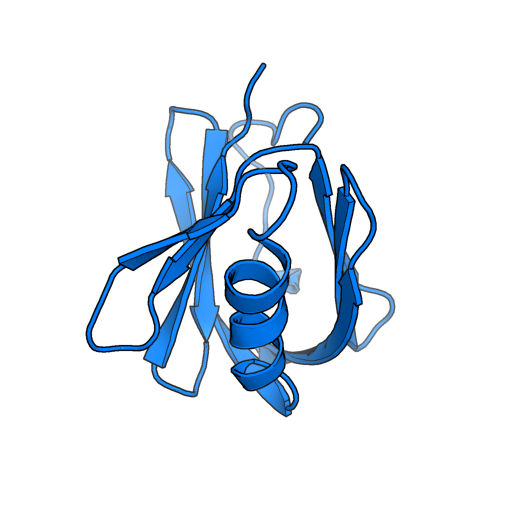 91 ? 0.224 0.160 8.879 1.00 96.62 91 PHE A C 1
ATOM 735 O O . PHE A 1 91 ? 1.211 0.680 9.402 1.00 96.62 91 PHE A O 1
ATOM 742 N N . SER A 1 92 ? -0.508 -0.751 9.521 1.00 97.50 92 SER A N 1
ATOM 743 C CA . SER A 1 92 ? -0.266 -1.216 10.895 1.00 97.50 92 SER A CA 1
ATOM 744 C C . SER A 1 92 ? 1.082 -1.915 11.101 1.00 97.50 92 SER A C 1
ATOM 746 O O . SER A 1 92 ? 1.579 -1.951 12.223 1.00 97.50 92 SER A O 1
ATOM 748 N N . ASN A 1 93 ? 1.689 -2.432 10.031 1.00 96.44 93 ASN A N 1
ATOM 749 C CA . ASN A 1 93 ? 3.043 -2.991 10.030 1.00 96.44 93 ASN A CA 1
ATOM 750 C C . ASN A 1 93 ? 4.146 -1.918 9.886 1.00 96.44 93 ASN A C 1
ATOM 752 O O . ASN A 1 93 ? 5.321 -2.257 9.800 1.00 96.44 93 ASN A O 1
ATOM 756 N N . GLY A 1 94 ? 3.785 -0.631 9.849 1.00 95.25 94 GLY A N 1
ATOM 757 C CA . GLY A 1 94 ? 4.715 0.492 9.703 1.00 95.25 94 GLY A CA 1
ATOM 758 C C . GLY A 1 94 ? 5.127 0.796 8.259 1.00 95.25 94 GLY A C 1
ATOM 759 O O . GLY A 1 94 ? 5.821 1.789 8.026 1.00 95.25 94 GLY A O 1
ATOM 760 N N . HIS A 1 95 ? 4.687 -0.008 7.289 1.00 96.44 95 HIS A N 1
ATOM 761 C CA . HIS A 1 95 ? 4.986 0.209 5.877 1.00 96.44 95 HIS A CA 1
ATOM 762 C C . HIS A 1 95 ? 4.122 1.332 5.302 1.00 96.44 95 HIS A C 1
ATOM 764 O O . HIS A 1 95 ? 3.046 1.654 5.823 1.00 96.44 95 HIS A O 1
ATOM 770 N N . ARG A 1 96 ? 4.589 1.931 4.203 1.00 94.12 96 ARG A N 1
ATOM 771 C CA . ARG A 1 96 ? 3.868 3.014 3.525 1.00 94.12 96 ARG A CA 1
ATOM 772 C C . ARG A 1 96 ? 3.781 2.793 2.026 1.00 94.12 96 ARG A C 1
ATOM 774 O O . ARG A 1 96 ? 4.701 2.257 1.411 1.00 94.12 96 ARG A O 1
ATOM 781 N N . LEU A 1 97 ? 2.685 3.267 1.446 1.00 90.75 97 LEU A N 1
ATOM 782 C CA . LEU A 1 97 ? 2.407 3.181 0.017 1.00 90.75 97 LEU A CA 1
ATOM 783 C C . LEU A 1 97 ? 2.028 4.563 -0.541 1.00 90.75 97 LEU A C 1
ATOM 785 O O . LEU A 1 97 ? 0.847 4.917 -0.537 1.00 90.75 97 LEU A O 1
ATOM 789 N N . PRO A 1 98 ? 3.008 5.371 -0.984 1.00 83.75 98 PRO A N 1
ATOM 790 C CA . PRO A 1 98 ? 2.751 6.581 -1.755 1.00 83.75 98 PRO A CA 1
ATOM 791 C C . PRO A 1 98 ? 2.395 6.248 -3.209 1.00 83.75 98 PRO A C 1
ATOM 793 O O . PRO A 1 98 ? 3.215 5.741 -3.978 1.00 83.75 98 PRO A O 1
ATOM 796 N N . MET A 1 99 ? 1.170 6.579 -3.598 1.00 80.00 99 MET A N 1
ATOM 797 C CA . MET A 1 99 ? 0.672 6.499 -4.966 1.00 80.00 99 MET A CA 1
ATOM 798 C C . MET A 1 99 ? 0.621 7.894 -5.573 1.00 80.00 99 MET A C 1
ATOM 800 O O . MET A 1 99 ? -0.027 8.787 -5.029 1.00 80.00 99 MET A O 1
ATOM 804 N N . LEU A 1 100 ? 1.323 8.080 -6.687 1.00 68.31 100 LEU A N 1
ATOM 805 C CA . LEU A 1 100 ? 1.404 9.352 -7.397 1.00 68.31 100 LEU A CA 1
ATOM 806 C C . LEU A 1 100 ? 0.269 9.442 -8.425 1.00 68.31 100 LEU A C 1
ATOM 808 O O . LEU A 1 100 ? 0.029 8.496 -9.173 1.00 68.31 100 LEU A O 1
ATOM 812 N N . ASP A 1 101 ? -0.399 10.593 -8.498 1.00 64.88 101 ASP A N 1
ATOM 813 C CA . ASP A 1 101 ? -1.221 10.938 -9.657 1.00 64.88 101 ASP A CA 1
ATOM 814 C C . ASP A 1 101 ? -0.297 11.530 -10.729 1.00 64.88 101 ASP A C 1
ATOM 816 O O . ASP A 1 101 ? 0.048 12.709 -10.695 1.00 64.88 101 ASP A O 1
ATOM 820 N N . SER A 1 102 ? 0.178 10.693 -11.651 1.00 50.09 102 SER A N 1
ATOM 821 C CA . SER A 1 102 ? 0.852 11.152 -12.868 1.00 50.09 102 SER A CA 1
ATOM 822 C C . SER A 1 102 ? -0.202 11.586 -13.892 1.00 50.09 102 SER A C 1
ATOM 824 O O . SER A 1 102 ? -0.462 10.870 -14.861 1.00 50.09 102 SER A O 1
ATOM 826 N N . SER A 1 103 ? -0.857 12.715 -13.624 1.00 46.31 103 SER A N 1
ATOM 827 C CA . SER A 1 103 ? -1.657 13.454 -14.607 1.00 46.31 103 SER A CA 1
ATOM 828 C C . SER A 1 103 ? -0.789 14.458 -15.360 1.00 46.31 103 SER A C 1
ATOM 830 O O . SER A 1 103 ? 0.007 15.158 -14.695 1.00 46.31 103 SER A O 1
#